Protein AF-A0AAN8EMW2-F1 (afdb_monomer_lite)

Organism: Trichostrongylus colubriformis (NCBI:txid6319)

Secondary structure (DSSP, 8-state):
--------PEE-SSEEEEE-TTS-EEEEEGGGGS--SS----HHHHHHH-GGGGGSTTSTTSTTS-------

Structure (mmCIF, N/CA/C/O backbone):
data_AF-A0AAN8EMW2-F1
#
_entry.id   AF-A0AAN8EMW2-F1
#
loop_
_atom_site.group_PDB
_atom_site.id
_atom_site.type_symbol
_atom_site.label_atom_id
_atom_site.label_alt_id
_atom_site.label_comp_id
_atom_site.label_asym_id
_atom_site.label_entity_id
_atom_site.label_seq_id
_atom_site.pdbx_PDB_ins_code
_atom_site.Cartn_x
_atom_site.Cartn_y
_atom_site.Cartn_z
_atom_site.occupancy
_atom_site.B_iso_or_equiv
_atom_site.auth_seq_id
_atom_site.auth_comp_id
_atom_site.auth_asym_id
_atom_site.auth_atom_id
_atom_site.pdbx_PDB_model_num
ATOM 1 N N . GLU A 1 1 ? -13.899 -11.356 11.727 1.00 48.78 1 GLU A N 1
ATOM 2 C CA . GLU A 1 1 ? -12.437 -11.231 11.568 1.00 48.78 1 GLU A CA 1
ATOM 3 C C . GLU A 1 1 ? -12.105 -11.471 10.100 1.00 48.78 1 GLU A C 1
ATOM 5 O O . GLU A 1 1 ? -12.993 -11.932 9.401 1.00 48.78 1 GLU A O 1
ATOM 10 N N . ASP A 1 2 ? -10.909 -11.111 9.644 1.00 46.88 2 ASP A N 1
ATOM 11 C CA . ASP A 1 2 ? -10.428 -11.186 8.251 1.00 46.88 2 ASP A CA 1
ATOM 12 C C . ASP A 1 2 ? -10.877 -10.067 7.305 1.00 46.88 2 ASP A C 1
ATOM 14 O O . ASP A 1 2 ? -11.991 -10.043 6.796 1.00 46.88 2 ASP A O 1
ATOM 18 N N . ASN A 1 3 ? -9.957 -9.124 7.074 1.00 45.34 3 ASN A N 1
ATOM 19 C CA . ASN A 1 3 ? -9.687 -8.505 5.767 1.00 45.34 3 ASN A CA 1
ATOM 20 C C . ASN A 1 3 ? -8.436 -7.611 5.857 1.00 45.34 3 ASN A C 1
ATOM 22 O O . ASN A 1 3 ? -8.436 -6.455 5.437 1.00 45.34 3 ASN A O 1
ATOM 26 N N . GLN A 1 4 ? -7.343 -8.130 6.425 1.00 54.00 4 GLN A N 1
ATOM 27 C CA . GLN A 1 4 ? -6.029 -7.532 6.185 1.00 54.00 4 GLN A CA 1
ATOM 28 C C . GLN A 1 4 ? -5.446 -8.201 4.945 1.00 54.00 4 GLN A C 1
ATOM 30 O O . GLN A 1 4 ? -4.638 -9.118 5.040 1.00 54.00 4 GLN A O 1
ATOM 35 N N . ALA A 1 5 ? -5.881 -7.763 3.762 1.00 56.44 5 ALA A N 1
ATOM 36 C CA . ALA A 1 5 ? -5.075 -7.988 2.573 1.00 56.44 5 ALA A CA 1
ATOM 37 C C . ALA A 1 5 ? -3.742 -7.265 2.816 1.00 56.44 5 ALA A C 1
ATOM 39 O O . ALA A 1 5 ? -3.685 -6.035 2.792 1.00 56.44 5 ALA A O 1
ATOM 40 N N . THR A 1 6 ? -2.686 -8.007 3.146 1.00 58.88 6 THR A N 1
ATOM 41 C CA . THR A 1 6 ? -1.340 -7.446 3.257 1.00 58.88 6 THR A CA 1
ATOM 42 C C . THR A 1 6 ? -0.898 -7.043 1.855 1.00 58.88 6 THR A C 1
ATOM 44 O O . THR A 1 6 ? -0.516 -7.880 1.041 1.00 58.88 6 THR A O 1
ATOM 47 N N . ILE A 1 7 ? -1.010 -5.753 1.538 1.00 67.88 7 ILE A N 1
ATOM 48 C CA . ILE A 1 7 ? -0.572 -5.221 0.248 1.00 67.88 7 ILE A CA 1
ATOM 49 C C . ILE A 1 7 ? 0.939 -5.002 0.320 1.00 67.88 7 ILE A C 1
ATOM 51 O O . ILE A 1 7 ? 1.424 -4.177 1.097 1.00 67.88 7 ILE A O 1
ATOM 55 N N . HIS A 1 8 ? 1.688 -5.737 -0.501 1.00 76.06 8 HIS A N 1
ATOM 56 C CA . HIS A 1 8 ? 3.137 -5.593 -0.616 1.00 76.06 8 HIS A CA 1
ATOM 57 C C . HIS A 1 8 ? 3.477 -4.322 -1.404 1.00 76.06 8 HIS A C 1
ATOM 59 O O . HIS A 1 8 ? 3.582 -4.336 -2.631 1.00 76.06 8 HIS A O 1
ATOM 65 N N . ALA A 1 9 ? 3.623 -3.202 -0.696 1.00 82.50 9 ALA A N 1
ATOM 66 C CA . ALA A 1 9 ? 4.122 -1.969 -1.287 1.00 82.50 9 ALA A CA 1
ATOM 67 C C . ALA A 1 9 ? 5.616 -2.110 -1.633 1.00 82.50 9 ALA A C 1
ATOM 69 O O . ALA A 1 9 ? 6.415 -2.573 -0.819 1.00 82.50 9 ALA A O 1
ATOM 70 N N . VAL A 1 10 ? 6.004 -1.691 -2.837 1.00 84.12 10 VAL A N 1
ATOM 71 C CA . VAL A 1 10 ? 7.387 -1.749 -3.325 1.00 84.12 10 VAL A CA 1
ATOM 72 C C . VAL A 1 10 ? 8.029 -0.377 -3.150 1.00 84.12 10 VAL A C 1
ATOM 74 O O . VAL A 1 10 ? 7.604 0.601 -3.767 1.00 84.12 10 VAL A O 1
ATOM 77 N N . LYS A 1 11 ? 9.062 -0.291 -2.308 1.00 84.69 11 LYS A N 1
ATOM 78 C CA . LYS A 1 11 ? 9.854 0.932 -2.139 1.00 84.69 11 LYS A CA 1
ATOM 79 C C . LYS A 1 11 ? 10.916 1.010 -3.234 1.00 84.69 11 LYS A C 1
ATOM 81 O O . LYS A 1 11 ? 11.739 0.111 -3.369 1.00 84.69 11 LYS A O 1
ATOM 86 N N . THR A 1 12 ? 10.897 2.097 -3.990 1.00 86.62 12 THR A N 1
ATOM 87 C CA . THR A 1 12 ? 11.951 2.474 -4.942 1.00 86.62 12 THR A CA 1
ATOM 88 C C . THR A 1 12 ? 12.749 3.647 -4.378 1.00 86.62 12 THR A C 1
ATOM 90 O O . THR A 1 12 ? 12.423 4.156 -3.307 1.00 86.62 12 THR A O 1
ATOM 93 N N . GLU A 1 13 ? 13.777 4.104 -5.089 1.00 86.44 13 GLU A N 1
ATOM 94 C CA . GLU A 1 13 ? 14.610 5.226 -4.635 1.00 86.44 13 GLU A CA 1
ATOM 95 C C . GLU A 1 13 ? 13.813 6.523 -4.432 1.00 86.44 13 GLU A C 1
ATOM 97 O O . GLU A 1 13 ? 14.056 7.249 -3.473 1.00 86.44 13 GLU A O 1
ATOM 102 N N . ALA A 1 14 ? 12.827 6.796 -5.292 1.00 87.94 14 ALA A N 1
ATOM 103 C CA . A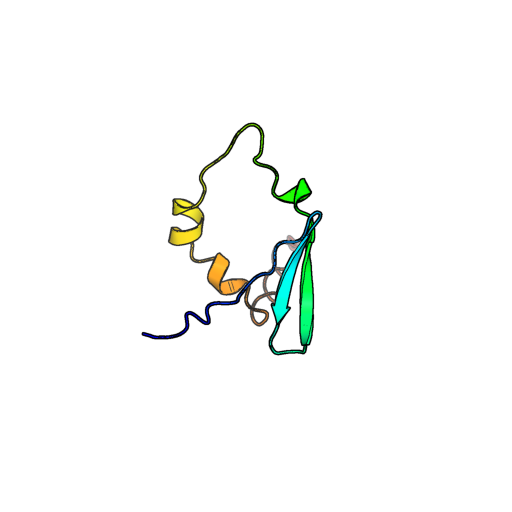LA A 1 14 ? 12.078 8.056 -5.276 1.00 87.94 14 ALA A CA 1
ATOM 104 C C . ALA A 1 14 ? 10.604 7.908 -4.860 1.00 87.94 14 ALA A C 1
ATOM 106 O O . ALA A 1 14 ? 9.982 8.891 -4.454 1.00 87.94 14 ALA A O 1
ATOM 107 N N . HIS A 1 15 ? 10.028 6.704 -4.945 1.00 89.81 15 HIS A N 1
ATOM 108 C CA . HIS A 1 15 ? 8.592 6.485 -4.749 1.00 89.81 15 HIS A CA 1
ATOM 109 C C . HIS A 1 15 ? 8.279 5.205 -3.966 1.00 89.81 15 HIS A C 1
ATOM 111 O O . HIS A 1 15 ? 8.971 4.194 -4.093 1.00 89.81 15 HIS A O 1
ATOM 117 N N . LEU A 1 16 ? 7.171 5.218 -3.231 1.00 89.81 16 LEU A N 1
ATOM 118 C CA . LEU A 1 16 ? 6.472 4.023 -2.773 1.00 89.81 16 LEU A CA 1
ATOM 119 C C . LEU A 1 16 ? 5.415 3.640 -3.817 1.00 89.81 16 LEU A C 1
ATOM 121 O O . LEU A 1 16 ? 4.532 4.440 -4.133 1.00 89.81 16 LEU A O 1
ATOM 125 N N . HIS A 1 17 ? 5.515 2.434 -4.369 1.00 90.81 17 HIS A N 1
ATOM 126 C CA . HIS A 1 17 ? 4.554 1.879 -5.319 1.00 90.81 17 HIS A CA 1
ATOM 127 C C . HIS A 1 17 ? 3.591 0.933 -4.601 1.00 90.81 17 HIS A C 1
ATOM 129 O O . HIS A 1 17 ? 4.029 -0.038 -3.988 1.00 90.81 17 HIS A O 1
ATOM 135 N N . ILE A 1 18 ? 2.287 1.183 -4.709 1.00 90.31 18 ILE A N 1
ATOM 136 C CA . ILE A 1 18 ? 1.237 0.315 -4.162 1.00 90.31 18 ILE A CA 1
ATOM 137 C C . ILE A 1 18 ? 0.433 -0.248 -5.340 1.00 90.31 18 ILE A C 1
ATOM 139 O O . ILE A 1 18 ? -0.379 0.477 -5.927 1.00 90.31 18 ILE A O 1
ATOM 143 N N . PRO A 1 19 ? 0.682 -1.507 -5.740 1.00 87.44 19 PRO A N 1
ATOM 144 C CA . PRO A 1 19 ? -0.088 -2.167 -6.784 1.00 87.44 19 PRO A CA 1
ATOM 145 C C . PRO A 1 19 ? -1.517 -2.427 -6.308 1.00 87.44 19 PRO A C 1
ATOM 147 O O . PRO A 1 19 ? -1.729 -2.917 -5.198 1.00 87.44 19 PRO A O 1
ATOM 150 N N . MET A 1 20 ? -2.497 -2.116 -7.150 1.00 85.75 20 MET A N 1
ATOM 151 C CA . MET A 1 20 ? -3.904 -2.397 -6.882 1.00 85.75 20 MET A CA 1
ATOM 152 C C . MET A 1 20 ? -4.376 -3.615 -7.678 1.00 85.75 20 MET A C 1
ATOM 154 O O . MET A 1 20 ? -3.873 -3.892 -8.766 1.00 85.75 20 MET A O 1
ATOM 158 N N . ALA A 1 21 ? -5.403 -4.308 -7.175 1.00 82.00 21 ALA A N 1
ATOM 159 C CA . ALA A 1 21 ? -6.020 -5.449 -7.862 1.00 82.00 21 ALA A CA 1
ATOM 160 C C . ALA A 1 21 ? -6.602 -5.089 -9.246 1.00 82.00 21 ALA A C 1
ATOM 162 O O . ALA A 1 21 ? -6.731 -5.947 -10.111 1.00 82.00 21 ALA A O 1
ATOM 163 N N . SER A 1 22 ? -6.910 -3.812 -9.473 1.00 85.75 22 SER A N 1
ATOM 164 C CA . SER A 1 22 ? -7.341 -3.255 -10.759 1.00 85.75 22 SER A CA 1
ATOM 165 C C . SER A 1 22 ? -6.209 -3.072 -11.782 1.00 85.75 22 SER A C 1
ATOM 167 O O . SER A 1 22 ? -6.475 -2.645 -12.901 1.00 85.75 22 SER A O 1
ATOM 169 N N . GLY A 1 23 ? -4.954 -3.364 -11.426 1.00 84.69 23 GLY A N 1
ATOM 170 C CA . GLY A 1 23 ? -3.792 -3.264 -12.319 1.00 84.69 23 GLY A CA 1
ATOM 171 C C . GLY A 1 23 ? -3.150 -1.874 -12.394 1.00 84.69 23 GLY A C 1
ATOM 172 O O . GLY A 1 23 ? -2.064 -1.730 -12.951 1.00 84.69 23 GLY A O 1
ATOM 173 N N . ASN A 1 24 ? -3.764 -0.847 -11.801 1.00 88.56 24 ASN A N 1
ATOM 174 C CA . ASN A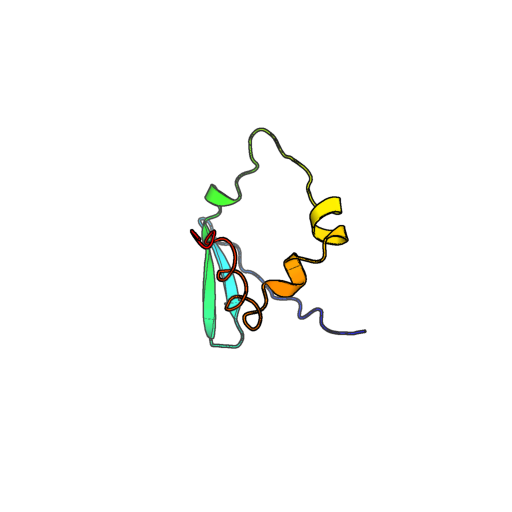 1 24 ? -3.134 0.459 -11.611 1.00 88.56 24 ASN A CA 1
ATOM 175 C C . ASN A 1 24 ? -2.211 0.467 -10.377 1.00 88.56 24 ASN A C 1
ATOM 177 O O . ASN A 1 24 ? -2.360 -0.329 -9.450 1.00 88.56 24 ASN A O 1
ATOM 181 N N . VAL A 1 25 ? -1.253 1.398 -10.363 1.00 89.81 25 VAL A N 1
ATOM 182 C CA . VAL A 1 25 ? -0.258 1.547 -9.291 1.00 89.81 25 VAL A CA 1
ATOM 183 C C . VAL A 1 25 ? -0.358 2.948 -8.701 1.00 89.81 25 VAL A C 1
ATOM 185 O O . VAL A 1 25 ? -0.197 3.935 -9.420 1.00 89.81 25 VAL A O 1
ATOM 188 N N . ILE A 1 26 ? -0.583 3.039 -7.390 1.00 91.12 26 ILE A N 1
ATOM 189 C CA . ILE A 1 26 ? -0.481 4.306 -6.658 1.00 91.12 26 ILE A CA 1
ATOM 190 C C . ILE A 1 26 ? 1.007 4.598 -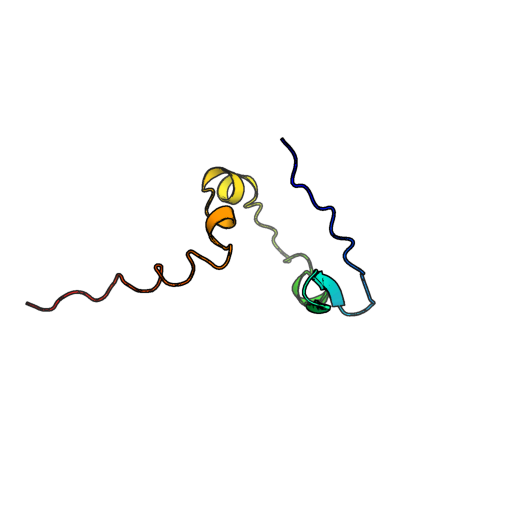6.435 1.00 91.12 26 ILE A C 1
ATOM 192 O O . ILE A 1 26 ? 1.745 3.725 -5.975 1.00 91.12 26 ILE A O 1
ATOM 196 N N . LYS A 1 27 ? 1.450 5.817 -6.758 1.00 91.50 27 LYS A N 1
ATOM 197 C CA . LYS A 1 27 ? 2.838 6.270 -6.586 1.00 91.50 27 LYS A CA 1
ATOM 198 C C . LYS A 1 27 ? 2.886 7.396 -5.560 1.00 91.50 27 LYS A C 1
ATOM 200 O O . LYS A 1 27 ? 2.303 8.450 -5.793 1.00 91.50 27 LYS A O 1
ATOM 205 N N . ILE A 1 28 ? 3.588 7.181 -4.452 1.00 89.38 28 ILE A N 1
ATOM 206 C CA . ILE A 1 28 ? 3.761 8.186 -3.394 1.00 89.38 28 ILE A CA 1
ATOM 207 C C . ILE A 1 28 ? 5.228 8.631 -3.392 1.00 89.38 28 ILE A C 1
ATOM 209 O O . ILE A 1 28 ? 6.093 7.798 -3.118 1.00 89.38 28 ILE A O 1
ATOM 213 N N . PRO A 1 29 ? 5.550 9.897 -3.710 1.00 87.69 29 PRO A N 1
ATOM 214 C CA . PRO A 1 29 ? 6.919 10.402 -3.643 1.00 87.69 29 PRO A CA 1
ATOM 215 C C . PRO A 1 29 ? 7.468 10.302 -2.220 1.00 87.69 29 PRO A C 1
ATOM 217 O O . PRO A 1 29 ? 6.857 10.819 -1.288 1.00 87.69 29 PRO A O 1
ATOM 220 N N . LEU A 1 30 ? 8.633 9.678 -2.040 1.00 83.94 30 LEU A N 1
ATOM 221 C CA . LEU A 1 30 ? 9.219 9.491 -0.707 1.00 83.94 30 LEU A CA 1
ATOM 222 C C . LEU A 1 30 ? 9.613 10.817 -0.046 1.00 83.94 30 LEU A C 1
ATOM 224 O O . LEU A 1 30 ? 9.527 10.928 1.172 1.00 83.94 30 LEU A O 1
ATOM 228 N N . ALA A 1 31 ? 9.970 11.833 -0.836 1.00 79.50 31 ALA A N 1
ATOM 229 C CA . ALA A 1 31 ? 10.258 13.178 -0.335 1.00 79.50 31 ALA A CA 1
ATOM 230 C C . ALA A 1 31 ? 9.050 13.824 0.371 1.00 79.50 31 ALA A C 1
ATOM 232 O O . ALA A 1 31 ? 9.227 14.611 1.291 1.00 79.50 31 ALA A O 1
ATOM 233 N N . ALA A 1 32 ? 7.822 13.461 -0.016 1.00 73.44 32 ALA A N 1
ATOM 234 C CA . ALA A 1 32 ? 6.605 13.947 0.634 1.00 73.44 32 ALA A CA 1
ATOM 235 C C . ALA A 1 32 ? 6.278 13.199 1.943 1.00 73.44 32 ALA A C 1
ATOM 237 O O . ALA A 1 32 ? 5.466 13.674 2.729 1.00 73.44 32 ALA A O 1
ATOM 238 N N . ILE A 1 33 ? 6.901 12.036 2.174 1.00 70.19 33 ILE A N 1
ATOM 239 C CA . ILE A 1 33 ? 6.797 11.239 3.411 1.00 70.19 33 ILE A CA 1
ATOM 240 C C . ILE A 1 33 ? 7.971 11.556 4.353 1.00 70.19 33 ILE A C 1
ATOM 242 O O . ILE A 1 33 ? 8.115 10.934 5.403 1.00 70.19 33 ILE A O 1
ATOM 246 N N . GLN A 1 34 ? 8.858 12.481 3.974 1.00 66.19 34 GLN A N 1
ATOM 247 C CA . GLN A 1 34 ? 9.966 12.870 4.828 1.00 66.19 34 GLN A CA 1
ATOM 248 C C . GLN A 1 34 ? 9.401 13.413 6.143 1.00 66.19 34 GLN A C 1
ATOM 250 O O . GLN A 1 34 ? 8.548 14.301 6.126 1.00 66.19 34 GLN A O 1
ATOM 255 N N . GLU A 1 35 ? 9.845 12.814 7.255 1.00 62.69 35 GLU A N 1
ATOM 256 C CA . GLU A 1 35 ? 9.430 13.163 8.615 1.00 62.69 35 GLU A CA 1
ATOM 257 C C . GLU A 1 35 ? 9.373 14.691 8.749 1.00 62.69 35 GLU A C 1
ATOM 259 O O . GLU A 1 35 ? 10.389 15.357 8.506 1.00 62.69 35 GLU A O 1
ATOM 264 N N . PRO A 1 36 ? 8.209 15.279 9.080 1.00 63.84 36 PRO A N 1
ATOM 265 C CA . PRO A 1 36 ? 8.161 16.704 9.342 1.00 63.84 36 PRO A CA 1
ATOM 266 C C . PRO A 1 36 ? 9.149 17.002 10.472 1.00 63.84 36 PRO A C 1
ATOM 268 O O . PRO A 1 36 ? 9.237 16.249 11.440 1.00 63.84 36 PRO A O 1
ATOM 271 N N . SER A 1 37 ? 9.870 18.124 10.383 1.00 67.00 37 SER A N 1
ATOM 272 C CA . SER A 1 37 ? 10.808 18.556 11.436 1.00 67.00 37 SER A CA 1
ATOM 273 C C . SER A 1 37 ? 10.156 18.656 12.824 1.00 67.00 37 SER A C 1
ATOM 275 O O . SER A 1 37 ? 10.855 18.702 13.831 1.00 67.00 37 SER A O 1
ATOM 277 N N . HIS A 1 38 ? 8.819 18.667 12.866 1.00 64.25 38 HIS A N 1
ATOM 278 C CA . HIS A 1 38 ? 7.977 18.553 14.046 1.00 64.25 38 HIS A CA 1
ATOM 279 C C . HIS A 1 38 ? 6.868 17.523 13.767 1.00 64.25 38 HIS A C 1
ATOM 281 O O . HIS A 1 38 ? 5.932 17.792 13.013 1.00 64.25 38 HIS A O 1
ATOM 287 N N . SER A 1 39 ? 6.962 16.332 14.359 1.00 67.25 39 SER A N 1
ATOM 288 C CA . SER A 1 39 ? 5.945 15.282 14.229 1.00 67.25 39 SER A CA 1
ATOM 289 C C . SER A 1 39 ? 4.790 15.503 15.212 1.00 67.25 39 SER A C 1
ATOM 291 O O . SER A 1 39 ? 5.009 15.531 16.424 1.00 67.25 39 SER A O 1
ATOM 293 N N . ILE A 1 40 ? 3.552 15.592 14.718 1.00 77.94 40 ILE A N 1
ATOM 294 C CA . ILE A 1 40 ? 2.340 15.564 15.551 1.00 77.94 40 ILE A CA 1
ATOM 295 C C . ILE A 1 40 ? 1.730 14.162 15.452 1.00 77.94 40 ILE A C 1
ATOM 297 O O . ILE A 1 40 ? 1.279 13.743 14.387 1.00 77.94 40 ILE A O 1
ATOM 301 N N . ASN A 1 41 ? 1.708 13.418 16.560 1.00 80.75 41 ASN A N 1
ATOM 302 C CA . ASN A 1 41 ? 1.095 12.0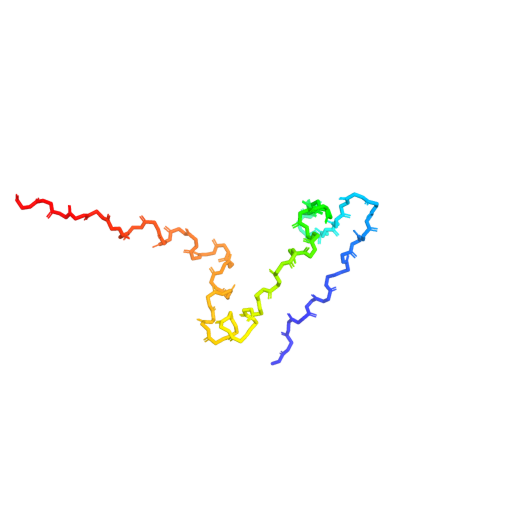90 16.604 1.00 80.75 41 ASN A CA 1
ATOM 303 C C . ASN A 1 41 ? -0.437 12.210 16.675 1.00 80.75 41 ASN A C 1
ATOM 305 O O . ASN A 1 41 ? -1.001 12.432 17.744 1.00 80.75 41 ASN A O 1
ATOM 309 N N . MET A 1 42 ? -1.105 12.026 15.534 1.00 84.19 42 MET A N 1
ATOM 310 C CA . MET A 1 42 ? -2.571 12.011 15.429 1.00 84.19 42 MET A CA 1
ATOM 311 C C . MET A 1 42 ? -3.169 10.597 15.432 1.00 84.19 42 MET A C 1
ATOM 313 O O . MET A 1 42 ? -4.366 10.438 15.211 1.00 84.19 42 MET A O 1
ATOM 317 N N . THR A 1 43 ? -2.375 9.554 15.694 1.00 84.12 43 THR A N 1
ATOM 318 C CA . THR A 1 43 ? -2.825 8.157 15.584 1.00 84.12 43 THR A CA 1
ATOM 319 C C . THR A 1 43 ? -4.032 7.876 16.474 1.00 84.12 43 THR A C 1
ATOM 321 O O . THR A 1 43 ? -4.961 7.195 16.051 1.00 84.12 43 THR A O 1
ATOM 324 N N . LYS A 1 44 ? -4.061 8.427 17.695 1.00 88.81 44 LYS A N 1
ATOM 325 C CA . LYS A 1 44 ? -5.210 8.264 18.601 1.00 88.81 44 LYS A CA 1
ATOM 326 C C . LYS A 1 44 ? -6.479 8.914 18.047 1.00 88.81 44 LYS A C 1
ATOM 328 O O . LYS A 1 44 ? -7.500 8.244 18.018 1.00 88.81 44 LYS A O 1
ATOM 333 N N . GLU A 1 45 ? -6.389 10.155 17.573 1.00 86.12 45 GLU A N 1
ATOM 334 C CA . GLU A 1 45 ? -7.523 10.934 17.048 1.00 86.12 45 GLU A CA 1
ATOM 335 C C . GLU A 1 45 ? -8.087 10.342 15.744 1.00 86.12 45 GLU A C 1
ATOM 337 O O . GLU A 1 45 ? -9.294 10.227 15.538 1.00 86.12 45 GLU A O 1
ATOM 342 N N . VAL A 1 46 ? -7.204 9.894 14.850 1.00 85.81 46 VAL A N 1
ATOM 343 C CA . VAL A 1 46 ? -7.604 9.232 13.600 1.00 85.81 46 VAL A CA 1
ATOM 344 C C . VAL A 1 46 ? -8.292 7.896 13.888 1.00 85.81 46 VAL A C 1
ATOM 346 O O . VAL A 1 46 ? -9.290 7.562 13.248 1.00 85.81 46 VAL A O 1
ATOM 349 N N . ASN A 1 47 ? -7.794 7.142 14.872 1.00 83.94 47 ASN A N 1
ATOM 350 C CA . ASN A 1 47 ? -8.400 5.874 15.267 1.00 83.94 47 ASN A CA 1
ATOM 351 C C . ASN A 1 47 ? -9.723 6.061 16.021 1.00 83.94 47 ASN A C 1
ATOM 353 O O . ASN A 1 47 ? -10.637 5.266 15.817 1.00 83.94 47 ASN A O 1
ATOM 357 N N . SER A 1 48 ? -9.844 7.088 16.868 1.00 89.31 48 SER A N 1
ATOM 358 C CA . SER A 1 48 ? -11.071 7.365 17.625 1.00 89.31 48 SER A CA 1
ATOM 359 C C . SER A 1 48 ? -12.185 7.927 16.748 1.00 89.31 48 SER A C 1
ATOM 361 O O . SER A 1 48 ? -13.336 7.534 16.911 1.00 89.31 48 SER A O 1
ATOM 363 N N . SER A 1 49 ? -11.858 8.819 15.809 1.00 88.56 49 SER A N 1
ATOM 364 C CA . SER A 1 49 ? -12.855 9.465 14.947 1.00 88.56 49 SER A CA 1
ATOM 365 C C . SER A 1 49 ? -13.480 8.512 13.928 1.00 88.56 49 SER A C 1
ATOM 367 O O . SER A 1 49 ? -14.575 8.773 13.438 1.00 88.56 49 SER A O 1
ATOM 369 N N . GLY A 1 50 ? -12.791 7.429 13.552 1.00 83.19 50 GLY A N 1
ATOM 370 C CA . GLY A 1 50 ? -13.274 6.483 12.542 1.00 83.19 50 GLY A CA 1
ATOM 371 C C . GLY A 1 50 ? -13.399 7.073 11.129 1.00 83.19 50 GLY A C 1
ATOM 372 O O . GLY A 1 50 ? -13.706 6.339 10.193 1.00 83.19 50 GLY A O 1
ATOM 373 N N . MET A 1 51 ? -13.090 8.362 10.940 1.00 81.50 51 MET A N 1
ATOM 374 C CA . MET A 1 51 ? -13.231 9.098 9.679 1.00 81.50 51 MET A CA 1
ATOM 375 C C . MET A 1 51 ? -12.453 8.458 8.530 1.00 81.50 51 MET A C 1
ATOM 377 O O . MET A 1 51 ? -12.934 8.404 7.402 1.00 81.50 51 MET A O 1
ATOM 381 N N . TRP A 1 52 ? -11.286 7.883 8.830 1.00 81.88 52 TRP A N 1
ATOM 382 C CA . TRP A 1 52 ? -10.491 7.104 7.878 1.00 81.88 52 TRP A CA 1
ATOM 383 C C . TRP A 1 52 ? -11.293 5.983 7.185 1.00 81.88 52 TRP A C 1
ATOM 385 O O . TRP A 1 52 ? -11.040 5.664 6.025 1.00 81.88 52 TRP A O 1
ATOM 395 N N . LYS A 1 53 ? -12.294 5.396 7.854 1.00 79.19 53 LYS A N 1
ATOM 396 C CA . LYS A 1 53 ? -13.128 4.321 7.291 1.00 79.19 53 LYS A CA 1
ATOM 397 C C . LYS A 1 53 ? -14.080 4.810 6.194 1.00 79.19 53 LYS A C 1
ATOM 399 O O . LYS A 1 53 ? -14.408 4.037 5.295 1.00 79.19 53 LYS A O 1
ATOM 404 N N . HIS A 1 54 ? -14.455 6.087 6.219 1.00 74.25 54 HIS A N 1
ATOM 405 C CA . HIS A 1 54 ? -15.347 6.711 5.238 1.00 74.25 54 HIS A CA 1
ATOM 406 C C . HIS A 1 54 ? -14.626 7.190 3.966 1.00 74.25 54 HIS A C 1
ATOM 408 O O . HIS A 1 54 ? -15.260 7.659 3.028 1.00 74.25 54 HIS A O 1
ATOM 414 N N . ILE A 1 55 ? -13.298 7.045 3.888 1.00 65.69 55 ILE A N 1
ATOM 415 C CA . ILE A 1 55 ? -12.505 7.438 2.707 1.00 65.69 55 ILE A CA 1
ATOM 416 C C . ILE A 1 55 ? -12.674 6.428 1.552 1.00 65.69 55 ILE A C 1
ATOM 418 O O . ILE A 1 55 ? -12.322 6.712 0.406 1.00 65.69 55 ILE A O 1
ATOM 422 N N . SER A 1 56 ? -13.255 5.250 1.808 1.00 56.72 56 SER A N 1
ATOM 423 C CA . SER A 1 56 ? -13.623 4.325 0.733 1.00 56.72 56 SER A CA 1
ATOM 424 C C . SER A 1 56 ? -14.706 4.950 -0.161 1.00 56.72 56 SER A C 1
ATOM 426 O O . SER A 1 56 ? -15.672 5.534 0.321 1.00 56.72 56 SER A O 1
ATOM 428 N N . SER A 1 57 ? -14.521 4.856 -1.480 1.00 55.72 57 SER A N 1
ATOM 429 C CA . SER A 1 57 ? -15.105 5.693 -2.545 1.00 55.72 57 SER A CA 1
ATOM 430 C C . SER A 1 57 ? -16.640 5.792 -2.644 1.00 55.72 57 SER A C 1
ATOM 432 O O . SER A 1 57 ? -17.145 6.381 -3.599 1.00 55.72 57 SER A O 1
ATOM 434 N N . ARG A 1 58 ? -17.399 5.221 -1.704 1.00 55.47 5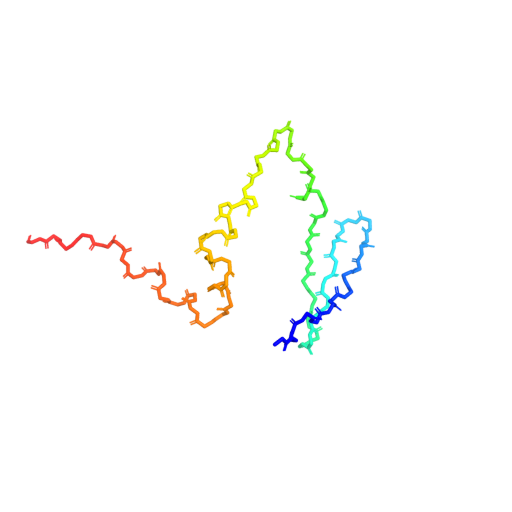8 ARG A N 1
ATOM 435 C CA . ARG A 1 58 ? -18.861 5.324 -1.635 1.00 55.47 58 ARG A CA 1
ATOM 436 C C . ARG A 1 58 ? -19.351 6.601 -0.944 1.00 55.47 58 ARG A C 1
ATOM 438 O O . ARG A 1 58 ? -20.365 7.132 -1.384 1.00 55.47 58 ARG A O 1
ATOM 445 N N . ASP A 1 59 ? -18.612 7.147 0.025 1.00 52.09 59 ASP A N 1
ATOM 446 C CA . ASP A 1 59 ? -19.094 8.284 0.837 1.00 52.09 59 ASP A CA 1
ATOM 447 C C . ASP A 1 59 ? -18.551 9.656 0.380 1.00 52.09 59 ASP A C 1
ATOM 449 O O . ASP A 1 59 ? -19.107 10.700 0.723 1.00 52.09 59 ASP A O 1
ATOM 453 N N . SER A 1 60 ? -17.519 9.685 -0.476 1.00 52.59 60 SER A N 1
ATOM 454 C CA . SER A 1 60 ? -16.868 10.923 -0.960 1.00 52.59 60 SER A CA 1
ATOM 455 C C . SER A 1 60 ? -17.798 11.891 -1.709 1.00 52.59 60 SER A C 1
ATOM 457 O O . SER A 1 60 ? -17.436 13.053 -1.887 1.00 52.59 60 SER A O 1
ATOM 459 N N . LYS A 1 61 ? -18.969 11.442 -2.175 1.00 53.75 61 LYS A N 1
ATOM 460 C CA . LYS A 1 61 ? -19.925 12.294 -2.897 1.00 53.75 61 LYS A CA 1
ATOM 461 C C . LYS A 1 61 ? -20.843 13.114 -1.992 1.00 53.75 61 LYS A C 1
ATOM 463 O O . LYS A 1 61 ? -21.461 14.036 -2.498 1.00 53.75 61 LYS A O 1
ATOM 468 N N . ASN A 1 62 ? -20.925 12.805 -0.696 1.00 51.81 62 ASN A N 1
ATOM 469 C CA . ASN A 1 62 ? -21.902 13.433 0.204 1.00 51.81 62 ASN A CA 1
ATOM 470 C C . ASN A 1 62 ? -21.297 14.500 1.134 1.00 51.81 62 ASN A C 1
ATOM 472 O O . ASN A 1 62 ? -22.021 15.146 1.882 1.00 51.81 62 ASN A O 1
ATOM 476 N N . SER A 1 63 ? -19.972 14.686 1.116 1.00 52.47 63 SER A N 1
ATOM 477 C CA . SER A 1 63 ? -19.279 15.613 2.025 1.00 52.47 63 SER A CA 1
ATOM 478 C C . SER A 1 63 ? -19.152 17.049 1.486 1.00 52.47 63 SER A C 1
ATOM 480 O O . SER A 1 63 ? -18.602 17.893 2.188 1.00 52.47 63 SER A O 1
ATOM 482 N N . LEU A 1 64 ? -19.623 17.342 0.267 1.00 55.91 64 LEU A N 1
ATOM 483 C CA . LEU A 1 64 ? -19.548 18.688 -0.330 1.00 55.91 64 LEU A CA 1
ATOM 484 C C . LEU A 1 64 ? -20.858 19.496 -0.221 1.00 55.91 64 LEU A C 1
ATOM 486 O O . LEU A 1 64 ? -20.868 20.667 -0.588 1.00 55.91 64 LEU A O 1
ATOM 490 N N . ASP A 1 65 ? -21.934 18.926 0.336 1.00 56.25 65 ASP A N 1
ATOM 491 C CA . ASP A 1 65 ? -23.272 19.542 0.381 1.00 56.25 65 ASP A CA 1
ATOM 492 C C . ASP A 1 65 ? -23.709 19.955 1.801 1.00 56.25 65 ASP A C 1
ATOM 494 O O . ASP A 1 65 ? -24.691 19.461 2.353 1.00 56.25 65 ASP A O 1
ATOM 498 N N . LYS A 1 66 ? -22.954 20.861 2.419 1.00 55.00 66 LYS A N 1
ATOM 499 C CA . LYS A 1 66 ? -23.344 21.742 3.544 1.00 55.00 66 LYS A CA 1
ATOM 500 C C . LYS A 1 66 ? -22.075 22.523 3.844 1.00 55.00 66 LYS A C 1
ATOM 502 O O . LYS A 1 66 ? -21.102 21.929 4.268 1.00 55.00 66 LYS A O 1
ATOM 507 N N . GLU A 1 67 ? -21.917 23.741 3.353 1.00 55.00 67 GLU A N 1
ATOM 508 C CA . GLU A 1 67 ? -22.322 24.956 4.054 1.00 55.00 67 GLU A CA 1
ATOM 509 C C . GLU A 1 67 ? -22.564 26.069 3.005 1.00 55.00 67 GLU A C 1
ATOM 511 O O . GLU A 1 67 ? -21.690 26.892 2.742 1.00 55.00 67 GLU A O 1
ATOM 516 N N . MET A 1 68 ? -23.733 26.118 2.360 1.00 59.28 68 MET A N 1
ATOM 517 C CA . MET A 1 68 ? -24.196 27.374 1.755 1.00 59.28 68 MET A CA 1
ATOM 518 C C . MET A 1 68 ? -25.242 27.965 2.703 1.00 59.28 68 MET A C 1
ATOM 520 O O . MET A 1 68 ? -26.312 27.363 2.850 1.00 59.28 68 MET A O 1
ATOM 524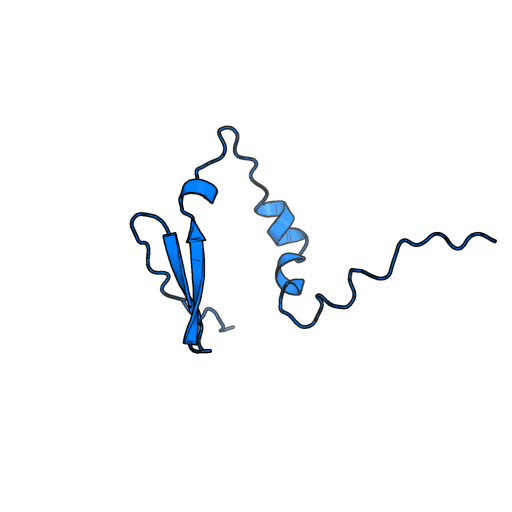 N N . PRO A 1 69 ? -24.972 29.093 3.389 1.00 56.97 69 PRO A N 1
ATOM 525 C CA . PRO A 1 69 ? -26.000 29.756 4.173 1.00 56.97 69 PRO A CA 1
ATOM 526 C C . PRO A 1 69 ? -27.100 30.212 3.212 1.00 56.97 69 PRO A C 1
ATOM 528 O O . PRO A 1 69 ? -26.852 30.963 2.270 1.00 56.97 69 PRO A O 1
ATOM 531 N N . LYS A 1 70 ? -28.326 29.729 3.431 1.00 56.97 70 LYS A N 1
ATOM 532 C CA . LYS A 1 70 ? -29.505 30.248 2.737 1.00 56.97 70 LYS A CA 1
ATOM 533 C C . LYS A 1 70 ? -29.696 31.691 3.193 1.00 56.97 70 LYS A C 1
ATOM 535 O O . LYS A 1 70 ? -30.094 31.921 4.333 1.00 56.97 70 LYS A O 1
ATOM 540 N N . THR A 1 71 ? -29.376 32.648 2.329 1.00 56.03 71 THR A N 1
ATOM 541 C CA . THR A 1 71 ? -29.831 34.028 2.498 1.00 56.03 71 THR A CA 1
ATOM 542 C C . THR A 1 71 ? -31.354 34.020 2.379 1.00 56.03 71 THR A C 1
ATOM 544 O O . THR A 1 71 ? -31.891 33.530 1.384 1.00 56.03 71 THR A O 1
ATOM 547 N N . VAL A 1 72 ? -32.012 34.452 3.454 1.00 56.47 72 VAL A N 1
ATOM 548 C CA . VAL A 1 72 ? -33.454 34.733 3.531 1.00 56.47 72 VAL A CA 1
ATOM 549 C C . VAL A 1 72 ? -33.848 35.899 2.638 1.00 56.47 72 VAL A C 1
ATOM 551 O O . VAL A 1 72 ? -33.008 36.810 2.466 1.00 56.47 72 VAL A O 1
#

Sequence (72 aa):
EDNQATIHAVKTEAHLHIPMASGNVIKIPLAAIQEPSHSINMTKEVNSSGMWKHISSRDSKNSLDKEMPKTV

Foldseek 3Di:
DDDPPPFDWDDDPFWTWTQDPVRDIDTHGVVVVPQDPDDDPCVVVCVVVVVVVCVPPPNVVPVPPDDDPPDD

Radius of gyration: 17.58 Å; chains: 1; bounding box: 48×46×31 Å

pLDDT: mean 72.82, std 14.6, range [45.34, 91.5]